Protein AF-A0A542I8K6-F1 (afdb_monomer)

pLDDT: mean 90.58, std 11.92, range [39.75, 98.12]

Nearest PDB structures (foldseek):
  8fm1-assembly6_K  TM=6.657E-01  e=1.928E+00  Pseudomonas syringae
  4qko-assembly4_H  TM=4.657E-01  e=3.482E+00  Pseudomonas aeruginosa PAO1
  3lcr-assembly1_B  TM=2.397E-01  e=4.529E+00  Streptomyces sp. CK4412

Radius of gyration: 13.87 Å; Cα contacts (8 Å, |Δi|>4): 201; chains: 1; bounding box: 36×32×37 Å

Foldseek 3Di:
DPDPLEADPVLVVLQCVLCVAAQPQPPPDADADKDWDFQEDQPPPRPPVSNASLRTHIHHPVLVVCCVPPPVSVVVCPVQSVHDDNPDDSQPFWHQGVVVNDTFGAHRSNFTHDPVRHGDDDDD

Secondary structure (DSSP, 8-state):
-----S--HHHHHHHHHHHSSBTTTBTSS--S-EEEEESS--TTTT-GGG--GGGEEEEEHHHHHHHHH-HHHHHHHHHTTSS--TTS-TTTS-EEEGGGTEEEEE-TTS-EE-TTSPBPPPP-

Sequence (124 aa):
MSGNTGFTRAQKITIAARDLGCVIHGATGCAGELVHHHRKGRGAGGVKSRNRVANGLLVCSAWNGDVESLPDVAAQARKNGWKLRTDHEIDTLPVYIPRLGQFVFLDDAGNYLNMQHQPLRKAA

Solvent-accessible surface area (backbone atoms only — not comparable to full-atom values): 7133 Å² total; per-residue (Å²): 132,87,70,82,75,62,69,50,73,66,45,49,50,38,32,45,69,56,45,74,44,24,46,80,46,44,93,66,77,62,50,74,57,79,38,81,41,54,22,47,66,47,66,91,91,43,49,67,90,51,63,38,39,33,26,45,42,30,31,25,45,51,58,60,50,40,47,74,73,37,70,67,51,34,51,51,29,42,76,35,37,61,32,48,56,91,92,55,62,68,75,78,56,46,30,55,32,62,93,73,74,43,64,26,33,46,39,73,86,36,47,52,15,39,94,86,71,44,71,58,79,74,84,126

Structure (mmCIF, N/CA/C/O backbone):
data_AF-A0A542I8K6-F1
#
_entry.id   AF-A0A542I8K6-F1
#
loop_
_atom_site.group_PDB
_atom_site.id
_atom_site.type_symbol
_atom_site.label_atom_id
_atom_site.label_alt_id
_atom_site.label_comp_id
_atom_site.label_asym_id
_atom_site.label_entity_id
_atom_site.label_seq_id
_atom_site.pdbx_PDB_ins_code
_atom_site.Cartn_x
_atom_site.Cartn_y
_atom_site.Cartn_z
_atom_site.occupancy
_atom_site.B_iso_or_equiv
_atom_site.auth_seq_id
_atom_site.auth_comp_id
_atom_site.auth_asym_id
_atom_site.auth_atom_id
_atom_site.pdbx_PDB_model_num
ATOM 1 N N . MET A 1 1 ? 20.324 -9.623 -18.563 1.00 39.75 1 MET A N 1
ATOM 2 C CA . MET A 1 1 ? 19.659 -10.179 -17.362 1.00 39.75 1 MET A CA 1
ATOM 3 C C . MET A 1 1 ? 18.773 -9.097 -16.761 1.00 39.75 1 MET A C 1
ATOM 5 O O . MET A 1 1 ? 19.298 -8.151 -16.189 1.00 39.75 1 MET A O 1
ATOM 9 N N . SER A 1 2 ? 17.453 -9.169 -16.962 1.00 43.97 2 SER A N 1
ATOM 10 C CA . SER A 1 2 ? 16.514 -8.196 -16.385 1.00 43.97 2 SER A CA 1
ATOM 11 C C . SER A 1 2 ? 16.402 -8.469 -14.884 1.00 43.97 2 SER A C 1
ATOM 13 O O . SER A 1 2 ? 15.693 -9.377 -14.453 1.00 43.97 2 SER A O 1
ATOM 15 N N . GLY A 1 3 ? 17.223 -7.781 -14.089 1.00 53.12 3 GLY A N 1
ATOM 16 C CA . GLY A 1 3 ? 17.212 -7.907 -12.636 1.00 53.12 3 GLY A CA 1
ATOM 17 C C . GLY A 1 3 ? 15.850 -7.472 -12.111 1.00 53.12 3 GLY A C 1
ATOM 18 O O . GLY A 1 3 ? 15.423 -6.358 -12.386 1.00 53.12 3 GLY A O 1
ATOM 19 N N . ASN A 1 4 ? 15.161 -8.353 -11.390 1.00 55.78 4 ASN A N 1
ATOM 20 C CA . ASN A 1 4 ? 13.810 -8.131 -10.883 1.00 55.78 4 ASN A CA 1
ATOM 21 C C . ASN A 1 4 ? 13.724 -6.788 -10.124 1.00 55.78 4 ASN A C 1
ATOM 23 O O . ASN A 1 4 ? 14.289 -6.645 -9.039 1.00 55.78 4 ASN A O 1
ATOM 27 N N . THR A 1 5 ? 13.092 -5.775 -10.725 1.00 71.81 5 THR A N 1
ATOM 28 C CA . THR A 1 5 ? 13.130 -4.392 -10.214 1.00 71.81 5 THR A CA 1
ATOM 29 C C . THR A 1 5 ? 12.046 -4.098 -9.175 1.00 71.81 5 THR A C 1
ATOM 31 O O . THR A 1 5 ? 12.083 -3.037 -8.557 1.00 71.81 5 THR A O 1
ATOM 34 N N . GLY A 1 6 ? 11.102 -5.018 -8.942 1.00 87.00 6 GLY A N 1
ATOM 35 C CA . GLY A 1 6 ? 9.984 -4.854 -8.005 1.00 87.00 6 GLY A CA 1
ATOM 36 C C . GLY A 1 6 ? 9.967 -5.871 -6.861 1.00 87.00 6 GLY A C 1
ATOM 37 O O . GLY A 1 6 ? 10.953 -6.559 -6.605 1.00 87.00 6 GLY A O 1
ATOM 38 N N . PHE A 1 7 ? 8.824 -5.967 -6.175 1.00 93.75 7 PHE A N 1
ATOM 39 C CA . PHE A 1 7 ? 8.601 -6.967 -5.129 1.00 93.75 7 PHE A CA 1
ATOM 40 C C . PHE A 1 7 ? 8.827 -8.392 -5.648 1.00 93.75 7 PHE A C 1
ATOM 42 O O . PHE A 1 7 ? 8.392 -8.742 -6.753 1.00 93.75 7 PHE A O 1
ATOM 49 N N . THR A 1 8 ? 9.458 -9.236 -4.832 1.00 94.94 8 THR A N 1
ATOM 50 C CA . THR A 1 8 ? 9.579 -10.669 -5.125 1.00 94.94 8 THR A CA 1
ATOM 51 C C . THR A 1 8 ? 8.208 -11.348 -5.082 1.00 94.94 8 THR A C 1
ATOM 53 O O . THR A 1 8 ? 7.246 -10.814 -4.529 1.00 94.94 8 THR A O 1
ATOM 56 N N . ARG A 1 9 ? 8.099 -12.564 -5.635 1.00 95.50 9 ARG A N 1
ATOM 57 C CA . ARG A 1 9 ? 6.848 -13.340 -5.574 1.00 95.50 9 ARG A CA 1
ATOM 58 C C . ARG A 1 9 ? 6.375 -13.554 -4.132 1.00 95.50 9 ARG A C 1
ATOM 60 O O . ARG A 1 9 ? 5.195 -13.367 -3.863 1.00 95.50 9 ARG A O 1
ATOM 67 N N . ALA A 1 10 ? 7.289 -13.891 -3.221 1.00 96.56 10 ALA A N 1
ATOM 68 C CA . ALA A 1 10 ? 6.972 -14.076 -1.806 1.00 96.56 10 ALA A CA 1
ATOM 69 C C . ALA A 1 10 ? 6.409 -12.788 -1.187 1.00 96.56 10 ALA A C 1
ATOM 71 O O . ALA A 1 10 ? 5.343 -12.815 -0.586 1.00 96.56 10 ALA A O 1
ATOM 72 N N . GLN A 1 11 ? 7.051 -11.643 -1.436 1.00 97.44 11 GLN A N 1
ATOM 73 C CA . GLN A 1 11 ? 6.577 -10.349 -0.936 1.00 97.44 11 GLN A CA 1
ATOM 74 C C . GLN A 1 11 ? 5.190 -9.992 -1.477 1.00 97.44 11 GLN A C 1
ATOM 76 O O . GLN A 1 11 ? 4.338 -9.524 -0.727 1.00 97.44 11 GLN A O 1
ATOM 81 N N . LYS A 1 12 ? 4.934 -10.250 -2.765 1.00 97.56 12 LYS A N 1
ATOM 82 C CA . LYS A 1 12 ? 3.619 -10.023 -3.378 1.00 97.56 12 LYS A CA 1
ATOM 83 C C . LYS A 1 12 ? 2.520 -10.861 -2.724 1.00 97.56 12 LYS A C 1
ATOM 85 O O . LYS A 1 12 ? 1.431 -10.337 -2.496 1.00 97.56 12 LYS A O 1
ATOM 90 N N . ILE A 1 13 ? 2.811 -12.127 -2.415 1.00 97.81 13 ILE A N 1
ATOM 91 C CA . ILE A 1 13 ? 1.891 -13.023 -1.701 1.00 97.81 13 ILE A CA 1
ATOM 92 C C . ILE A 1 13 ? 1.625 -12.485 -0.293 1.00 97.81 13 ILE A C 1
ATOM 94 O O . ILE A 1 13 ? 0.467 -12.356 0.089 1.00 97.81 13 ILE A O 1
ATOM 98 N N . THR A 1 14 ? 2.670 -12.100 0.444 1.00 98.12 14 THR A N 1
ATOM 99 C CA . THR A 1 14 ? 2.537 -11.536 1.794 1.00 98.12 14 THR A CA 1
ATOM 100 C C . THR A 1 14 ? 1.681 -10.268 1.805 1.00 98.12 14 THR A C 1
ATOM 102 O O . THR A 1 14 ? 0.761 -10.160 2.612 1.00 98.12 14 THR A O 1
ATOM 105 N N . ILE A 1 15 ? 1.930 -9.329 0.884 1.00 97.94 15 ILE A N 1
ATOM 106 C CA . ILE A 1 15 ? 1.143 -8.090 0.768 1.00 97.94 15 ILE A CA 1
ATOM 107 C C . ILE A 1 15 ? -0.322 -8.416 0.451 1.00 97.94 15 ILE A C 1
ATOM 109 O O . ILE A 1 15 ? -1.220 -7.901 1.112 1.00 97.94 15 ILE A O 1
ATOM 113 N N . ALA A 1 16 ? -0.576 -9.304 -0.515 1.00 96.81 16 ALA A N 1
ATOM 114 C CA . ALA A 1 16 ? -1.939 -9.653 -0.903 1.00 96.81 16 ALA A CA 1
ATOM 115 C C . ALA A 1 16 ? -2.714 -10.363 0.218 1.00 96.81 16 ALA A C 1
ATOM 117 O O . ALA A 1 16 ? -3.881 -10.051 0.447 1.00 96.81 16 ALA A O 1
ATOM 118 N N . ALA A 1 17 ? -2.058 -11.264 0.953 1.00 96.06 17 ALA A N 1
ATOM 119 C CA . ALA A 1 17 ? -2.656 -11.962 2.087 1.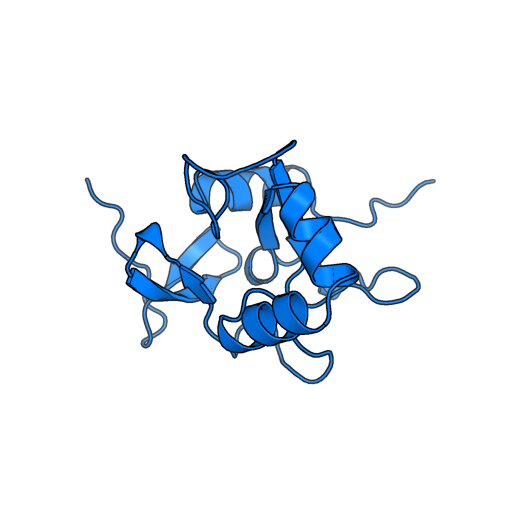00 96.06 17 ALA A CA 1
ATOM 120 C C . ALA A 1 17 ? -2.980 -11.021 3.259 1.00 96.06 17 ALA A C 1
ATOM 122 O O . ALA A 1 17 ? -3.971 -11.230 3.956 1.00 96.06 17 ALA A O 1
ATOM 123 N N . ARG A 1 18 ? -2.165 -9.981 3.479 1.00 95.94 18 ARG A N 1
ATOM 124 C CA . ARG A 1 18 ? -2.438 -8.945 4.485 1.00 95.94 18 ARG A CA 1
ATOM 125 C C . ARG A 1 18 ? -3.614 -8.062 4.076 1.00 95.94 18 ARG A C 1
ATOM 127 O O . ARG A 1 18 ? -4.507 -7.796 4.881 1.00 95.94 18 ARG A O 1
ATOM 134 N N . ASP A 1 19 ? -3.594 -7.596 2.832 1.00 95.50 19 ASP A N 1
ATOM 135 C CA . ASP A 1 19 ? -4.478 -6.530 2.369 1.00 95.50 19 ASP A CA 1
ATOM 136 C C . ASP A 1 19 ? -5.874 -7.038 1.974 1.00 95.50 19 ASP A C 1
ATOM 138 O O . ASP A 1 19 ? -6.845 -6.301 2.143 1.00 95.50 19 ASP A O 1
ATOM 142 N N . LEU A 1 20 ? -5.991 -8.307 1.552 1.00 91.56 20 LEU A N 1
ATOM 143 C CA . LEU A 1 20 ? -7.245 -8.993 1.189 1.00 91.56 20 LEU A CA 1
ATOM 144 C C . LEU A 1 20 ? -8.090 -8.265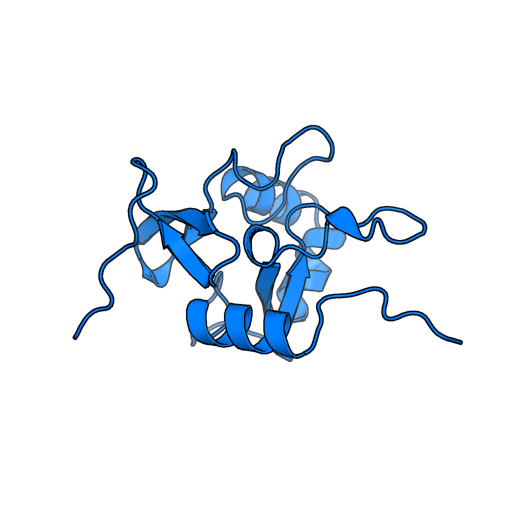 0.124 1.00 91.56 20 LEU A C 1
ATOM 146 O O . LEU A 1 20 ? -9.298 -8.467 0.031 1.00 91.56 20 LEU A O 1
ATOM 150 N N . GLY A 1 21 ? -7.459 -7.413 -0.683 1.00 93.56 21 GLY A N 1
ATOM 151 C CA . GLY A 1 21 ? -8.108 -6.585 -1.696 1.00 93.56 21 GLY A CA 1
ATOM 152 C C . GLY A 1 21 ? -7.435 -5.222 -1.806 1.00 93.56 21 GLY A C 1
ATOM 153 O O . GLY A 1 21 ? -6.350 -5.008 -1.263 1.00 93.56 21 GLY A O 1
ATOM 154 N N . CYS A 1 22 ? -8.072 -4.282 -2.503 1.00 96.38 22 CYS A N 1
ATOM 155 C CA . CYS A 1 22 ? -7.596 -2.905 -2.497 1.00 96.38 22 CYS A CA 1
ATOM 156 C C . CYS A 1 22 ? -7.799 -2.295 -1.114 1.00 96.38 22 CYS A C 1
ATOM 158 O O . CYS A 1 22 ? -8.929 -2.173 -0.642 1.00 96.38 22 CYS A O 1
ATOM 160 N N . VAL A 1 23 ? -6.717 -1.835 -0.492 1.00 96.06 23 VAL A N 1
ATOM 161 C CA . VAL A 1 23 ? -6.799 -1.249 0.854 1.00 96.06 23 VAL A CA 1
ATOM 162 C C . VAL A 1 23 ? -7.574 0.068 0.898 1.00 96.06 23 VAL A C 1
ATOM 164 O O . VAL A 1 23 ? -7.971 0.486 1.975 1.00 96.06 23 VAL A O 1
ATOM 167 N N . ILE A 1 24 ? -7.793 0.716 -0.248 1.00 95.06 24 ILE A N 1
ATOM 168 C CA . ILE A 1 24 ? -8.377 2.061 -0.348 1.00 95.06 24 ILE A CA 1
ATOM 169 C C . ILE A 1 24 ? -9.880 1.989 -0.596 1.00 95.06 24 ILE A C 1
ATOM 171 O O . ILE A 1 24 ? -10.648 2.662 0.083 1.00 95.06 24 ILE A O 1
ATOM 175 N N . HIS A 1 25 ? -10.295 1.146 -1.542 1.00 93.75 25 HIS A N 1
ATOM 176 C CA . HIS A 1 25 ? -11.693 1.026 -1.958 1.00 93.75 25 HIS A CA 1
ATOM 177 C C . HIS A 1 25 ? -12.382 -0.232 -1.409 1.00 93.75 25 HIS A C 1
ATOM 179 O O . HIS A 1 25 ? -13.595 -0.368 -1.522 1.00 93.75 25 HIS A O 1
ATOM 185 N N . GLY A 1 2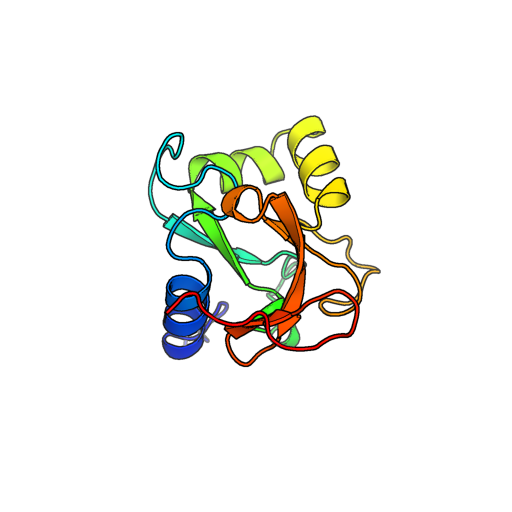6 ? -11.644 -1.160 -0.792 1.00 83.75 26 GLY A N 1
ATOM 186 C CA . GLY A 1 26 ? -12.204 -2.436 -0.353 1.00 83.75 26 GLY A CA 1
ATOM 187 C C . GLY A 1 26 ? -12.672 -3.295 -1.532 1.00 83.75 26 GLY A C 1
ATOM 188 O O . GLY A 1 26 ? -12.067 -3.275 -2.604 1.00 83.75 26 GLY A O 1
ATOM 189 N N . ALA A 1 27 ? -13.737 -4.077 -1.323 1.00 74.25 27 ALA A N 1
ATOM 190 C CA . ALA A 1 27 ? -14.293 -4.979 -2.339 1.00 74.25 27 ALA A CA 1
ATOM 191 C C . ALA A 1 27 ? -15.207 -4.273 -3.360 1.00 74.25 27 ALA A C 1
ATOM 193 O O . ALA A 1 27 ? -15.419 -4.788 -4.454 1.00 74.25 27 ALA A O 1
ATOM 194 N N . THR A 1 28 ? -15.748 -3.100 -3.020 1.00 72.88 28 THR A N 1
ATOM 195 C CA . THR A 1 28 ? -16.729 -2.366 -3.829 1.00 72.88 28 THR A CA 1
ATOM 196 C C . THR A 1 28 ? -16.174 -0.984 -4.158 1.00 72.88 28 THR A C 1
ATOM 198 O O . THR A 1 28 ? -16.014 -0.163 -3.262 1.00 72.88 28 THR A O 1
ATOM 201 N N . GLY A 1 29 ? -15.871 -0.714 -5.427 1.00 78.19 29 GLY A N 1
ATOM 202 C CA . GLY A 1 29 ? -15.311 0.578 -5.857 1.00 78.19 29 GLY A CA 1
ATOM 203 C C . GLY A 1 29 ? -13.918 0.495 -6.479 1.00 78.19 29 GLY A C 1
ATOM 204 O O . GLY A 1 29 ? -13.352 1.515 -6.860 1.00 78.19 29 GLY A O 1
ATOM 205 N N . CYS A 1 30 ? -13.362 -0.709 -6.632 1.00 85.81 30 CYS A N 1
ATOM 206 C CA . CYS A 1 30 ? -12.199 -0.907 -7.487 1.00 85.81 30 CYS A CA 1
ATOM 207 C C . CYS A 1 30 ? -12.576 -0.908 -8.964 1.00 85.81 30 CYS A C 1
ATOM 209 O O . CYS A 1 30 ? -13.474 -1.634 -9.381 1.00 85.81 30 CYS A O 1
ATOM 211 N N . ALA A 1 31 ? -11.801 -0.171 -9.754 1.00 89.44 31 ALA A N 1
ATOM 212 C CA . ALA A 1 31 ? -11.758 -0.303 -11.200 1.00 89.44 31 ALA A CA 1
ATOM 213 C C . ALA A 1 31 ? -10.369 -0.805 -11.631 1.00 89.44 31 ALA A C 1
ATOM 215 O O . ALA A 1 31 ? -9.346 -0.233 -11.239 1.00 89.44 31 ALA A O 1
ATOM 216 N N . GLY A 1 32 ? -10.349 -1.871 -12.436 1.00 90.06 32 GLY A N 1
ATOM 217 C CA . GLY A 1 32 ? -9.134 -2.501 -12.958 1.00 90.06 32 GLY A CA 1
ATOM 218 C C . GLY A 1 32 ? -8.508 -3.563 -12.046 1.00 90.06 32 GLY A C 1
ATOM 219 O O . GLY A 1 32 ? -9.065 -3.938 -11.015 1.00 90.06 32 GLY A O 1
ATOM 220 N N . 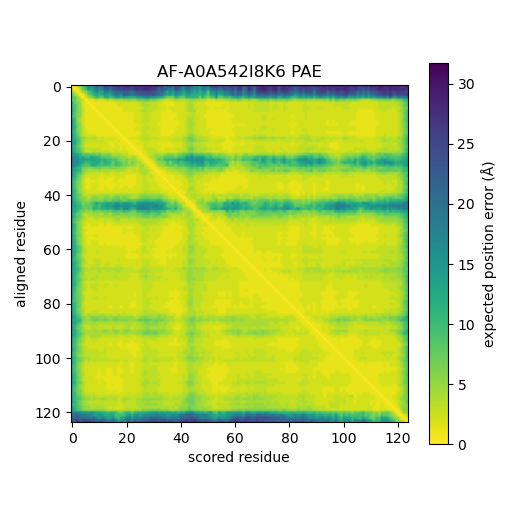GLU A 1 33 ? -7.336 -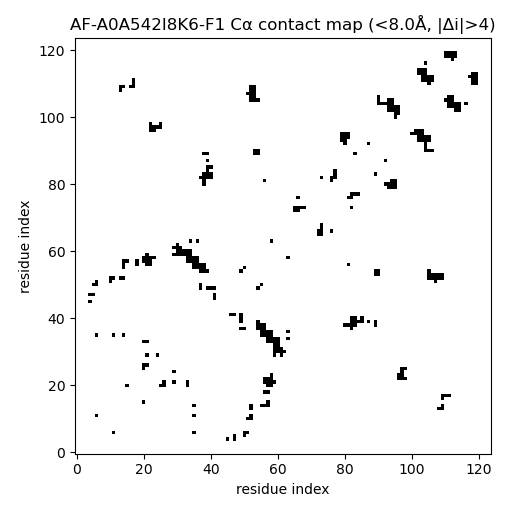4.047 -12.457 1.00 93.88 33 GLU A N 1
ATOM 221 C CA . GLU A 1 33 ? -6.586 -5.113 -11.782 1.00 93.88 33 GLU A CA 1
ATOM 222 C C . GLU A 1 33 ? -5.989 -4.654 -10.448 1.00 93.88 33 GLU A C 1
ATOM 224 O O . GLU A 1 33 ? -5.708 -3.470 -10.241 1.00 93.88 33 GLU A O 1
ATOM 229 N N . LEU A 1 34 ? -5.727 -5.605 -9.549 1.00 95.50 34 LEU A N 1
ATOM 230 C CA . LEU A 1 34 ? -4.990 -5.326 -8.319 1.00 95.50 34 LEU A CA 1
ATOM 231 C C . LEU A 1 34 ? -3.480 -5.302 -8.582 1.00 95.50 34 LEU A C 1
ATOM 233 O O . LEU A 1 34 ? -2.907 -6.228 -9.154 1.00 95.50 34 LEU A O 1
ATOM 237 N N . VAL A 1 35 ? -2.822 -4.247 -8.112 1.00 96.06 35 VAL A N 1
ATOM 238 C CA . VAL A 1 35 ? -1.391 -3.999 -8.287 1.00 96.06 35 VAL A CA 1
ATOM 239 C C . VAL A 1 35 ? -0.713 -3.718 -6.950 1.00 96.06 35 VAL A C 1
ATOM 241 O O . VAL A 1 35 ? -1.296 -3.134 -6.035 1.00 96.06 35 VAL A O 1
ATOM 244 N N . HIS A 1 36 ? 0.549 -4.135 -6.832 1.00 96.69 36 HIS A N 1
ATOM 245 C CA . HIS A 1 36 ? 1.386 -3.849 -5.667 1.00 96.69 36 HIS A CA 1
ATOM 246 C C . HIS A 1 36 ? 2.004 -2.458 -5.794 1.00 96.69 36 HIS A C 1
ATOM 248 O O . HIS A 1 36 ? 2.975 -2.264 -6.528 1.00 96.69 36 HIS A O 1
ATOM 254 N N . HIS A 1 37 ? 1.451 -1.509 -5.053 1.00 96.38 37 HIS A N 1
ATOM 255 C CA . HIS A 1 37 ? 1.911 -0.132 -4.975 1.00 96.38 37 HIS A CA 1
ATOM 256 C C . HIS A 1 37 ? 3.025 0.030 -3.937 1.00 96.38 37 HIS A C 1
ATOM 258 O O . HIS A 1 37 ? 2.920 -0.471 -2.818 1.00 96.38 37 HIS A O 1
ATOM 264 N N . HIS A 1 38 ? 4.077 0.771 -4.286 1.00 96.00 38 HIS A N 1
ATOM 265 C CA . HIS A 1 38 ? 5.094 1.228 -3.336 1.00 96.00 38 HIS A CA 1
ATOM 266 C C . HIS A 1 38 ? 4.684 2.577 -2.741 1.00 96.00 38 HIS A C 1
ATOM 268 O O . HIS A 1 38 ? 4.643 3.565 -3.470 1.00 96.00 38 HIS A O 1
ATOM 274 N N . ARG A 1 39 ? 4.504 2.656 -1.417 1.00 96.12 39 ARG A N 1
ATOM 275 C CA . ARG A 1 39 ? 4.183 3.915 -0.720 1.00 96.12 39 ARG A CA 1
ATOM 276 C C . ARG A 1 39 ? 5.289 4.955 -0.932 1.00 96.12 39 ARG A C 1
ATOM 278 O O . ARG A 1 39 ? 5.034 6.067 -1.387 1.00 96.12 39 ARG A O 1
ATOM 285 N N . LYS A 1 40 ? 6.541 4.592 -0.634 1.00 94.94 40 LYS A N 1
ATOM 286 C CA . LYS A 1 40 ? 7.756 5.342 -0.990 1.00 94.94 40 LYS A CA 1
ATOM 287 C C . LYS A 1 40 ? 8.205 4.871 -2.369 1.00 94.94 40 LYS A C 1
ATOM 289 O O . LYS A 1 40 ? 8.756 3.774 -2.503 1.00 94.94 40 LYS A O 1
ATOM 294 N N . GLY A 1 41 ? 7.952 5.700 -3.384 1.00 89.69 41 GLY A N 1
ATOM 295 C CA . GLY A 1 41 ? 8.267 5.397 -4.784 1.00 89.69 41 GLY A CA 1
ATOM 296 C C . GLY A 1 41 ? 9.744 5.052 -4.987 1.00 89.69 41 GLY A C 1
ATOM 297 O O . GLY A 1 41 ? 10.592 5.450 -4.195 1.00 89.69 41 GLY A O 1
ATOM 298 N N . ARG A 1 42 ? 10.092 4.303 -6.038 1.00 86.25 42 ARG A N 1
ATOM 299 C CA . ARG A 1 42 ? 11.451 3.741 -6.188 1.00 86.25 42 ARG A CA 1
ATOM 300 C C . ARG A 1 42 ? 12.503 4.666 -6.813 1.00 86.25 42 ARG A C 1
ATOM 302 O O . ARG A 1 42 ? 13.669 4.285 -6.832 1.00 86.25 42 ARG A O 1
ATOM 309 N N . GLY A 1 43 ? 12.117 5.856 -7.279 1.00 78.31 43 GLY A N 1
ATOM 310 C CA . GLY A 1 43 ? 13.009 6.774 -8.000 1.00 78.31 43 GLY A CA 1
ATOM 311 C C . GLY A 1 43 ? 13.517 6.216 -9.339 1.00 78.31 43 GLY A C 1
ATOM 312 O O . GLY A 1 43 ? 13.273 5.054 -9.681 1.00 78.31 43 GLY A O 1
ATOM 313 N N . ALA A 1 44 ? 14.234 7.047 -10.100 1.00 66.88 44 ALA A N 1
ATOM 314 C CA . ALA A 1 44 ? 14.893 6.622 -11.334 1.00 66.88 44 ALA A CA 1
ATOM 315 C C . ALA A 1 44 ? 15.962 5.554 -11.025 1.00 66.88 44 ALA A C 1
ATOM 317 O O . ALA A 1 44 ? 16.733 5.697 -10.079 1.00 66.88 44 ALA A O 1
ATOM 318 N N . GLY A 1 45 ? 15.975 4.455 -11.783 1.00 68.25 45 GLY A N 1
ATOM 319 C CA . GLY A 1 45 ? 16.909 3.337 -11.582 1.00 68.25 45 GLY A CA 1
ATOM 320 C C . GLY A 1 45 ? 16.468 2.275 -10.563 1.00 68.25 45 GLY A C 1
ATOM 321 O O . GLY A 1 45 ? 17.072 1.208 -10.507 1.00 68.25 45 GLY A O 1
ATOM 322 N N . GLY A 1 46 ? 15.382 2.502 -9.813 1.00 76.56 46 GLY A N 1
ATOM 323 C CA . GLY A 1 46 ? 14.768 1.490 -8.949 1.00 76.56 46 GLY A CA 1
ATOM 324 C C . GLY A 1 46 ? 15.598 1.142 -7.709 1.00 76.56 46 GLY A C 1
ATOM 325 O O . GLY A 1 46 ? 16.297 0.131 -7.674 1.00 76.56 46 GLY A O 1
ATOM 326 N N . VAL A 1 47 ? 15.462 1.937 -6.648 1.00 82.56 47 VAL A N 1
ATOM 327 C CA . VAL A 1 47 ? 16.145 1.697 -5.368 1.00 82.56 47 VAL A CA 1
ATOM 328 C C . VAL A 1 47 ? 15.655 0.387 -4.730 1.00 82.56 47 VAL A C 1
ATOM 330 O O . VAL A 1 47 ? 14.548 0.317 -4.194 1.00 82.56 47 VAL A O 1
ATOM 333 N N . LYS A 1 48 ? 16.492 -0.660 -4.765 1.00 82.56 48 LYS A N 1
ATOM 334 C CA . LYS A 1 48 ? 16.142 -2.019 -4.301 1.00 82.56 48 LYS A CA 1
ATOM 335 C C . LYS A 1 48 ? 15.769 -2.090 -2.819 1.00 82.56 48 LYS A C 1
ATOM 337 O O . LYS A 1 48 ? 14.892 -2.872 -2.468 1.00 82.56 48 LYS A O 1
ATOM 342 N N . SER A 1 49 ? 16.363 -1.252 -1.966 1.00 85.50 49 SER A N 1
ATOM 343 C CA . SER A 1 49 ? 16.030 -1.193 -0.531 1.00 85.50 49 SER A CA 1
ATOM 344 C C . SER A 1 49 ? 14.586 -0.755 -0.257 1.00 85.50 49 SER A C 1
ATOM 346 O O . SER A 1 49 ? 14.093 -0.931 0.852 1.00 85.50 49 SER A O 1
ATOM 348 N N . ARG A 1 50 ? 13.870 -0.237 -1.267 1.00 89.25 50 ARG A N 1
ATOM 349 C CA . ARG A 1 50 ? 12.446 0.116 -1.169 1.00 89.25 50 ARG A CA 1
ATOM 350 C C . ARG A 1 50 ? 11.508 -1.065 -1.441 1.00 89.25 50 ARG A C 1
ATOM 352 O O . ARG A 1 50 ? 10.302 -0.919 -1.252 1.00 89.25 50 ARG A O 1
ATOM 359 N N . ASN A 1 51 ? 12.024 -2.237 -1.826 1.00 92.69 51 ASN A N 1
ATOM 360 C CA . ASN A 1 51 ? 11.247 -3.475 -1.965 1.00 92.69 51 ASN A CA 1
ATOM 3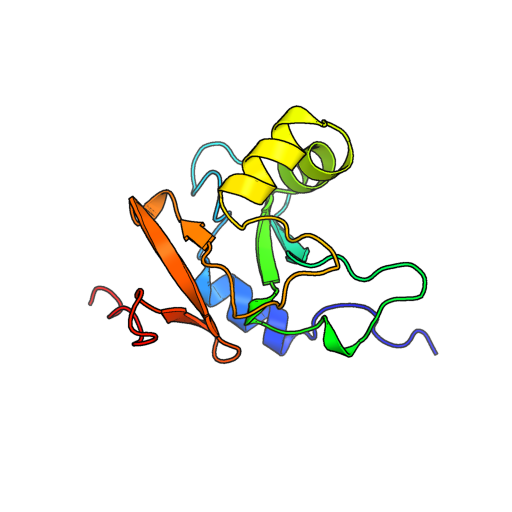61 C C . ASN A 1 51 ? 11.045 -4.152 -0.598 1.00 92.69 51 ASN A C 1
ATOM 363 O O . ASN A 1 51 ? 11.483 -5.279 -0.384 1.00 92.69 51 ASN A O 1
ATOM 367 N N . ARG A 1 52 ? 10.398 -3.438 0.326 1.00 95.00 52 ARG A N 1
ATOM 368 C CA . ARG A 1 52 ? 10.004 -3.896 1.668 1.00 95.00 52 ARG A CA 1
ATOM 369 C C . ARG A 1 52 ? 8.506 -4.183 1.692 1.00 95.00 52 ARG A C 1
ATOM 371 O O . ARG A 1 52 ? 7.743 -3.413 1.113 1.00 95.00 52 ARG A O 1
ATOM 378 N N . VAL A 1 53 ? 8.065 -5.241 2.367 1.00 97.38 53 VAL A N 1
ATOM 379 C CA . VAL A 1 53 ? 6.625 -5.547 2.504 1.00 97.38 53 VAL A CA 1
ATOM 380 C C . VAL A 1 53 ? 5.910 -4.419 3.261 1.00 97.38 53 VAL A C 1
ATOM 382 O O . VAL A 1 53 ? 4.792 -4.052 2.895 1.00 97.38 53 VAL A O 1
ATOM 385 N N . ALA A 1 54 ? 6.596 -3.772 4.209 1.00 97.31 54 ALA A N 1
ATOM 386 C CA . ALA A 1 54 ? 6.115 -2.571 4.898 1.00 97.31 54 ALA A CA 1
ATOM 387 C C . ALA A 1 54 ? 5.886 -1.358 3.962 1.00 97.31 54 ALA A C 1
ATOM 389 O O . ALA A 1 54 ? 5.133 -0.435 4.280 1.00 97.31 54 ALA A O 1
ATOM 390 N N . ASN A 1 55 ? 6.526 -1.349 2.788 1.00 97.62 55 ASN A N 1
ATOM 391 C CA . ASN A 1 55 ? 6.364 -0.308 1.772 1.00 97.62 55 ASN A CA 1
ATOM 392 C C . ASN A 1 55 ? 5.292 -0.649 0.729 1.00 97.62 55 ASN A C 1
ATOM 394 O O . ASN A 1 55 ? 4.968 0.190 -0.107 1.00 97.62 55 ASN A O 1
ATOM 398 N N . GLY A 1 56 ? 4.794 -1.885 0.720 1.00 97.50 56 GLY A N 1
ATOM 399 C CA . GLY A 1 56 ? 3.825 -2.358 -0.257 1.00 97.50 56 GLY A CA 1
ATOM 400 C C . GLY A 1 56 ? 2.393 -2.166 0.217 1.00 97.50 56 GLY A C 1
ATOM 401 O O . GLY A 1 56 ? 2.110 -2.404 1.387 1.00 97.50 56 GLY A O 1
ATOM 402 N N . LEU A 1 57 ? 1.496 -1.801 -0.692 1.00 97.88 57 LEU A N 1
ATOM 403 C CA . LEU A 1 57 ? 0.042 -1.868 -0.530 1.00 97.88 57 LEU A CA 1
ATOM 404 C C . LEU A 1 57 ? -0.568 -2.531 -1.765 1.00 97.88 57 LEU A C 1
ATOM 406 O O . LEU A 1 57 ? -0.096 -2.304 -2.879 1.00 97.88 57 LEU A O 1
ATOM 410 N N . LEU A 1 58 ? -1.621 -3.320 -1.591 1.00 97.50 58 LEU A N 1
ATOM 411 C CA . LEU A 1 58 ? -2.439 -3.792 -2.701 1.00 97.50 58 LEU A CA 1
ATOM 412 C C . LEU A 1 58 ? -3.529 -2.758 -3.011 1.00 97.50 58 LEU A C 1
ATOM 414 O O . LEU A 1 58 ? -4.312 -2.375 -2.139 1.00 97.50 58 LEU A O 1
ATOM 418 N N . VAL A 1 59 ? -3.572 -2.282 -4.253 1.00 97.44 59 VAL A N 1
ATOM 419 C CA . VAL A 1 59 ? -4.515 -1.248 -4.716 1.00 97.44 59 VAL A CA 1
ATOM 420 C C . VAL A 1 59 ? -5.031 -1.577 -6.114 1.00 97.44 59 VAL A C 1
ATOM 422 O O . VAL A 1 59 ? -4.423 -2.388 -6.801 1.00 97.44 59 VAL A O 1
ATOM 425 N N . CYS A 1 60 ? -6.130 -0.967 -6.563 1.00 96.62 60 CYS A N 1
ATOM 426 C CA . CYS A 1 60 ? -6.545 -1.103 -7.961 1.00 96.62 60 CYS A CA 1
ATOM 427 C C . CYS A 1 60 ? -5.698 -0.232 -8.899 1.00 96.62 60 CYS A C 1
ATOM 429 O O . CYS A 1 60 ? -5.209 0.836 -8.515 1.00 96.62 60 CYS A O 1
ATOM 431 N N . SER A 1 61 ? -5.545 -0.680 -10.144 1.00 95.88 61 SER A N 1
ATOM 432 C CA . SER A 1 61 ? -4.731 -0.010 -11.158 1.00 95.88 61 SER A CA 1
ATOM 433 C C . SER A 1 61 ? -5.229 1.396 -11.487 1.00 95.88 61 SER A C 1
ATOM 435 O O . SER A 1 61 ? -4.400 2.272 -11.719 1.00 95.88 61 SER A O 1
ATOM 437 N N . ALA A 1 62 ? -6.548 1.633 -11.455 1.00 95.56 62 ALA A N 1
ATOM 438 C CA . ALA A 1 62 ? -7.121 2.965 -11.660 1.00 95.56 62 ALA A CA 1
ATOM 439 C C . ALA A 1 62 ? -6.594 3.964 -10.619 1.00 95.56 62 ALA A C 1
ATOM 441 O O . ALA A 1 62 ? -5.959 4.951 -10.977 1.00 95.56 62 ALA A O 1
ATOM 442 N N . TRP A 1 63 ? -6.722 3.635 -9.327 1.00 96.44 63 TRP A N 1
ATOM 443 C CA . TRP A 1 63 ? -6.199 4.489 -8.259 1.00 96.44 63 TRP A CA 1
ATOM 444 C C . TRP A 1 63 ? -4.684 4.680 -8.354 1.00 96.44 63 TRP A C 1
ATOM 446 O O . TRP A 1 63 ? -4.180 5.775 -8.112 1.00 96.44 63 TRP A O 1
ATOM 456 N N . ASN A 1 64 ? -3.944 3.623 -8.711 1.00 96.38 64 ASN A N 1
ATOM 457 C CA . ASN A 1 64 ? -2.496 3.723 -8.869 1.00 96.38 64 ASN A CA 1
ATOM 458 C C . ASN A 1 64 ? -2.102 4.712 -9.982 1.00 96.38 64 ASN A C 1
ATOM 460 O O . ASN A 1 64 ? -1.098 5.401 -9.840 1.00 96.38 64 ASN A O 1
ATOM 464 N N . GLY A 1 65 ? -2.878 4.807 -11.065 1.00 95.19 65 GLY A N 1
ATOM 465 C CA . GLY A 1 65 ? -2.683 5.833 -12.094 1.00 95.19 65 GLY A CA 1
ATOM 466 C C . GLY A 1 65 ? -3.074 7.232 -11.609 1.00 95.19 65 GLY A C 1
ATOM 467 O O . GLY A 1 65 ? -2.317 8.193 -11.780 1.00 95.19 65 GLY A O 1
ATOM 468 N N . ASP A 1 66 ? -4.219 7.343 -10.937 1.00 96.06 66 ASP A N 1
ATOM 469 C CA . ASP A 1 66 ? -4.749 8.614 -10.437 1.00 96.06 66 ASP A CA 1
ATOM 470 C C . ASP A 1 66 ? -3.825 9.258 -9.399 1.00 96.06 66 ASP A C 1
ATOM 472 O O . ASP A 1 66 ? -3.563 10.456 -9.458 1.00 96.06 66 ASP A O 1
ATOM 476 N N . VAL A 1 67 ? -3.254 8.482 -8.473 1.00 95.75 67 VAL A N 1
ATOM 477 C CA . VAL A 1 67 ? -2.340 9.004 -7.439 1.00 95.75 67 VAL A CA 1
ATOM 478 C C . VAL A 1 67 ? -1.007 9.514 -8.010 1.00 95.75 67 VAL A C 1
ATOM 480 O O . VAL A 1 67 ? -0.239 10.204 -7.324 1.00 95.75 67 VAL A O 1
ATOM 483 N N . GLU A 1 68 ? -0.681 9.145 -9.247 1.00 89.69 68 GLU A N 1
ATOM 484 C CA . GLU A 1 68 ? 0.483 9.642 -9.983 1.00 89.69 68 GLU A CA 1
ATOM 485 C C . GLU A 1 68 ? 0.154 10.887 -10.810 1.00 89.69 68 GLU A C 1
ATOM 487 O O . GLU A 1 68 ? 1.021 11.747 -10.958 1.00 89.69 68 GLU A O 1
ATOM 492 N N . SER A 1 69 ? -1.093 11.011 -11.269 1.00 94.12 69 SER A N 1
ATOM 493 C CA . SER A 1 69 ? -1.507 12.009 -12.261 1.00 94.12 69 SER A CA 1
ATOM 494 C C . SER A 1 69 ? -2.316 13.173 -11.676 1.00 94.12 69 SER A C 1
ATOM 496 O O . SER A 1 69 ? -2.251 14.286 -12.194 1.00 94.12 69 SER A O 1
ATOM 498 N N . LEU A 1 70 ? -3.065 12.948 -10.592 1.00 96.75 70 LEU A N 1
ATOM 499 C CA . LEU A 1 70 ? -3.986 13.918 -9.998 1.00 96.75 70 LEU A CA 1
ATOM 500 C C . LEU A 1 70 ? -3.412 14.489 -8.686 1.00 96.75 70 LEU A C 1
ATOM 502 O O . LEU A 1 70 ? -3.238 13.746 -7.710 1.00 96.75 70 LEU A O 1
ATOM 506 N N . PRO A 1 71 ? -3.135 15.809 -8.610 1.00 96.12 71 PRO A N 1
ATOM 507 C CA . PRO A 1 71 ? -2.538 16.435 -7.427 1.00 96.12 71 PRO A CA 1
ATOM 508 C C . PRO A 1 71 ? -3.343 16.235 -6.138 1.00 96.12 71 PRO A C 1
ATOM 510 O O . PRO A 1 71 ? -2.752 15.971 -5.085 1.00 96.12 71 PRO A O 1
ATOM 513 N N . ASP A 1 72 ? -4.672 16.302 -6.225 1.00 97.31 72 ASP A N 1
ATOM 514 C CA . ASP A 1 72 ? -5.567 16.170 -5.071 1.00 97.31 72 ASP A CA 1
ATOM 515 C C . ASP A 1 72 ? -5.570 14.743 -4.514 1.00 97.31 72 ASP A C 1
ATOM 517 O O . ASP A 1 72 ? -5.435 14.548 -3.302 1.00 97.31 72 ASP A O 1
ATOM 521 N N . VAL A 1 73 ? -5.599 13.735 -5.394 1.00 96.69 73 VAL A N 1
ATOM 522 C CA . VAL A 1 73 ? -5.485 12.318 -5.010 1.00 96.69 73 VAL A CA 1
ATOM 523 C C . VAL A 1 73 ? -4.125 12.057 -4.369 1.00 96.69 73 VAL A C 1
ATOM 525 O O . VAL A 1 73 ? -4.038 11.422 -3.318 1.00 96.69 73 VAL A O 1
ATOM 528 N N . ALA A 1 74 ? -3.047 12.610 -4.931 1.00 96.44 74 ALA A N 1
ATOM 529 C CA . ALA A 1 74 ? -1.715 12.500 -4.345 1.00 96.44 74 ALA A CA 1
ATOM 530 C C . ALA A 1 74 ? -1.617 13.186 -2.969 1.00 96.44 74 ALA A C 1
ATOM 532 O O . ALA A 1 74 ? -0.934 12.684 -2.071 1.00 96.44 74 ALA A O 1
ATOM 533 N N . ALA A 1 75 ? -2.280 14.331 -2.778 1.00 96.94 75 ALA A N 1
ATOM 534 C CA . ALA A 1 75 ? -2.332 15.024 -1.495 1.00 96.94 75 ALA A CA 1
ATOM 535 C C . ALA A 1 75 ? -3.101 14.210 -0.448 1.00 96.94 75 ALA A C 1
ATOM 537 O O . ALA A 1 75 ? -2.611 14.046 0.671 1.00 96.94 75 ALA A O 1
ATOM 538 N N . GLN A 1 76 ? -4.251 13.644 -0.817 1.00 97.00 76 GLN A N 1
ATOM 539 C CA . GLN A 1 76 ? -5.020 12.754 0.049 1.00 97.00 76 GLN A CA 1
ATOM 540 C C . GLN A 1 76 ? -4.232 11.485 0.400 1.00 97.00 76 GLN A C 1
ATOM 542 O O . GLN A 1 76 ? -4.150 11.113 1.569 1.00 97.00 76 GLN A O 1
ATOM 547 N N . ALA A 1 77 ? -3.567 10.865 -0.578 1.00 97.62 77 ALA A N 1
ATOM 548 C CA . ALA A 1 77 ? -2.743 9.680 -0.363 1.00 97.62 77 ALA A CA 1
ATOM 549 C C . ALA A 1 77 ? -1.598 9.929 0.626 1.00 97.62 77 ALA A C 1
ATOM 551 O O . ALA A 1 77 ? -1.280 9.053 1.429 1.00 97.62 77 ALA A O 1
ATOM 552 N N . ARG A 1 78 ? -1.001 11.128 0.611 1.00 97.00 78 ARG A N 1
ATOM 553 C CA . ARG A 1 78 ? 0.011 11.526 1.601 1.00 97.00 78 ARG A CA 1
ATOM 554 C C . ARG A 1 78 ? -0.575 11.701 2.999 1.00 97.00 78 ARG A C 1
ATOM 556 O O . ARG A 1 78 ? 0.031 11.229 3.953 1.00 97.00 78 ARG A O 1
ATOM 563 N N . LYS A 1 79 ? -1.753 12.324 3.123 1.00 96.81 79 LYS A N 1
ATOM 564 C CA . LYS A 1 79 ? -2.453 12.477 4.413 1.00 96.81 79 LYS A CA 1
ATOM 565 C C . LYS A 1 79 ? -2.800 11.123 5.041 1.00 96.81 79 LYS A C 1
ATOM 567 O O . LYS A 1 79 ? -2.660 10.957 6.245 1.00 96.81 79 LYS A O 1
ATOM 572 N N . ASN A 1 80 ? -3.187 10.152 4.216 1.00 97.75 80 ASN A N 1
ATOM 573 C CA . ASN A 1 80 ? -3.579 8.812 4.661 1.00 97.75 80 ASN A CA 1
ATOM 574 C C . ASN A 1 80 ? -2.412 7.812 4.734 1.00 97.75 80 ASN A C 1
ATOM 576 O O . ASN A 1 80 ? -2.626 6.637 5.024 1.00 97.75 80 ASN A O 1
ATOM 580 N N . GLY A 1 81 ? -1.183 8.241 4.436 1.00 97.25 81 GLY A N 1
ATOM 581 C CA . GLY A 1 81 ? -0.001 7.378 4.454 1.00 97.25 81 GLY A CA 1
ATOM 582 C C . GLY A 1 81 ? 0.083 6.351 3.317 1.00 97.25 81 GLY A C 1
ATOM 583 O O . GLY A 1 81 ? 1.022 5.554 3.302 1.00 97.25 81 GLY A O 1
ATOM 584 N N . TRP A 1 82 ? -0.836 6.371 2.345 1.00 97.69 82 TRP A N 1
ATOM 585 C CA . TRP A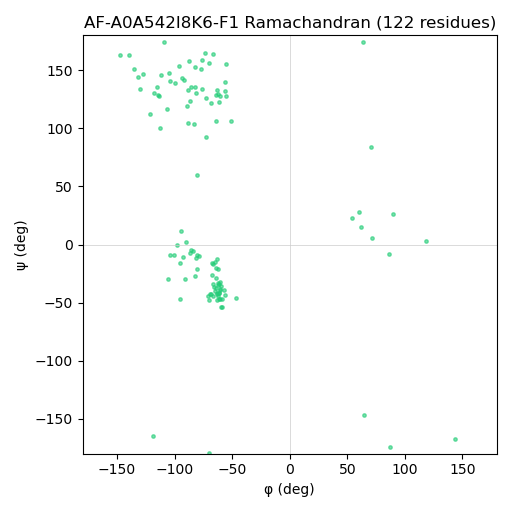 1 82 ? -0.807 5.514 1.148 1.00 97.69 82 TRP A CA 1
ATOM 586 C C . TRP A 1 82 ? 0.347 5.859 0.205 1.00 97.69 82 TRP A C 1
ATOM 588 O O . TRP A 1 82 ? 0.839 4.985 -0.501 1.00 97.69 82 TRP A O 1
ATOM 598 N N . LYS A 1 83 ? 0.812 7.113 0.230 1.00 96.69 83 LYS A N 1
ATOM 599 C CA . LYS A 1 83 ? 1.982 7.594 -0.512 1.00 96.69 83 LYS A CA 1
ATOM 600 C C . LYS A 1 83 ? 2.908 8.361 0.422 1.00 96.69 83 LYS A C 1
ATOM 602 O O . LYS A 1 83 ? 2.466 9.221 1.178 1.00 96.69 83 LYS A O 1
ATOM 607 N N . LEU A 1 84 ? 4.201 8.079 0.350 1.00 95.62 84 LEU A N 1
ATOM 608 C CA . LEU A 1 84 ? 5.230 8.719 1.159 1.00 95.62 84 LEU A CA 1
ATOM 609 C C . LEU A 1 84 ? 6.029 9.715 0.326 1.00 95.62 84 LEU A C 1
ATOM 611 O O . LEU A 1 84 ? 6.249 9.538 -0.875 1.00 95.62 84 LEU A O 1
ATOM 615 N N . ARG A 1 85 ? 6.482 10.773 0.994 1.00 91.44 85 ARG A N 1
ATOM 616 C CA . ARG A 1 85 ? 7.498 11.672 0.454 1.00 91.44 85 ARG A CA 1
ATOM 617 C C . ARG A 1 85 ? 8.873 11.001 0.554 1.00 91.44 85 ARG A C 1
ATOM 619 O O . ARG A 1 85 ? 9.067 10.063 1.325 1.00 91.44 85 ARG A O 1
ATOM 626 N N . THR A 1 86 ? 9.826 11.460 -0.251 1.00 86.94 86 THR A N 1
ATOM 627 C CA . THR A 1 86 ? 11.165 10.851 -0.339 1.00 86.94 86 THR A CA 1
ATOM 628 C C . THR A 1 86 ? 11.965 10.958 0.965 1.00 86.94 86 THR A C 1
ATOM 630 O O . THR A 1 86 ? 12.780 10.080 1.243 1.00 86.94 86 THR A O 1
ATOM 633 N N . ASP A 1 87 ? 11.709 11.998 1.753 1.00 88.50 87 ASP A N 1
ATOM 634 C CA . ASP A 1 87 ? 12.316 12.327 3.049 1.00 88.50 87 ASP A CA 1
ATOM 635 C C . ASP A 1 87 ? 11.719 11.554 4.238 1.00 88.50 87 ASP A C 1
ATOM 637 O O . ASP A 1 87 ? 12.284 11.589 5.325 1.00 88.50 87 ASP A O 1
ATOM 641 N N . HIS A 1 88 ? 10.616 10.824 4.051 1.00 90.62 88 HIS A N 1
ATOM 642 C CA . HIS A 1 88 ? 10.028 9.992 5.103 1.00 90.62 88 HIS A CA 1
ATOM 643 C C .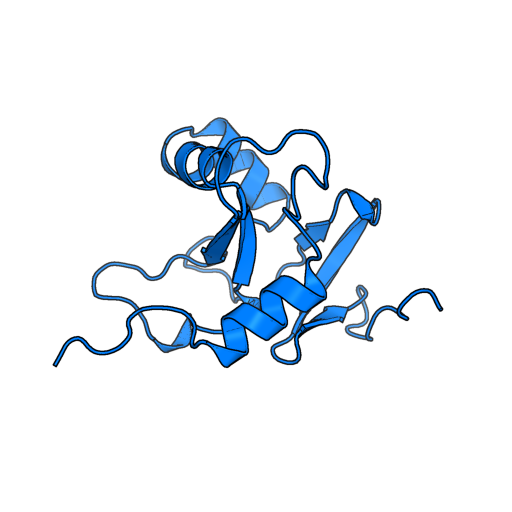 HIS A 1 88 ? 10.525 8.553 5.047 1.00 90.62 88 HIS A C 1
ATOM 645 O O . HIS A 1 88 ? 10.661 7.974 3.967 1.00 90.62 88 HIS A O 1
ATOM 651 N N . GLU A 1 89 ? 10.717 7.944 6.210 1.00 91.44 89 GLU A N 1
ATOM 652 C CA . GLU A 1 89 ? 11.016 6.519 6.322 1.00 91.44 89 GLU A CA 1
ATOM 653 C C . GLU A 1 89 ? 9.750 5.654 6.246 1.00 91.44 89 GLU A C 1
ATOM 655 O O . GLU A 1 89 ? 8.632 6.103 6.495 1.00 91.44 89 GLU A O 1
ATOM 660 N N . ILE A 1 90 ? 9.918 4.414 5.780 1.00 93.44 90 ILE A N 1
ATOM 661 C CA . ILE A 1 90 ? 8.803 3.519 5.412 1.00 93.44 90 ILE A CA 1
ATOM 662 C C . ILE A 1 90 ? 7.957 3.133 6.635 1.00 93.44 90 ILE A C 1
ATOM 664 O O . ILE A 1 90 ? 6.736 2.991 6.534 1.00 93.44 90 ILE A O 1
ATOM 668 N N . ASP A 1 91 ? 8.617 2.959 7.772 1.00 90.00 91 ASP A N 1
ATOM 669 C CA . ASP A 1 91 ? 8.088 2.447 9.034 1.00 90.00 91 ASP A CA 1
ATOM 670 C C . ASP A 1 91 ? 7.723 3.550 10.037 1.00 90.00 91 ASP A C 1
ATOM 672 O O . ASP A 1 91 ? 7.203 3.243 11.103 1.00 90.00 91 ASP A O 1
ATOM 676 N N . THR A 1 92 ? 7.919 4.831 9.706 1.00 90.75 92 THR A N 1
ATOM 677 C CA . THR A 1 92 ? 7.667 5.934 10.651 1.00 90.75 92 THR A CA 1
ATOM 678 C C . THR A 1 92 ? 6.290 6.574 10.520 1.00 90.75 92 THR A C 1
ATOM 680 O O . THR A 1 92 ? 5.856 7.269 11.437 1.00 90.75 92 THR A O 1
ATOM 683 N N . LEU A 1 93 ? 5.576 6.339 9.414 1.00 95.31 93 LEU A N 1
ATOM 684 C CA . LEU A 1 93 ? 4.234 6.881 9.197 1.00 95.31 93 LEU A CA 1
ATOM 685 C C . LEU A 1 93 ? 3.191 5.769 9.068 1.00 95.31 93 LEU A C 1
ATOM 687 O O . LEU A 1 93 ? 3.375 4.858 8.246 1.00 95.31 93 LEU A O 1
ATOM 691 N N . PRO A 1 94 ? 2.071 5.861 9.809 1.00 97.50 94 PRO A N 1
ATOM 692 C CA . PRO A 1 94 ? 1.010 4.882 9.707 1.00 97.50 94 PRO A CA 1
ATOM 693 C C . PRO A 1 94 ? 0.229 5.050 8.399 1.00 97.50 94 PRO A C 1
ATOM 695 O O . PRO A 1 94 ? 0.304 6.068 7.709 1.00 97.50 94 PRO A O 1
ATOM 698 N N . VAL A 1 95 ? -0.544 4.025 8.069 1.00 97.56 95 VAL A N 1
ATOM 699 C CA . VAL A 1 95 ? -1.444 3.962 6.924 1.00 97.56 95 VAL A CA 1
ATOM 700 C C . VAL A 1 95 ? -2.870 3.896 7.434 1.00 97.56 95 VAL A C 1
ATOM 702 O O . VAL A 1 95 ? -3.191 3.037 8.253 1.00 97.56 95 VAL A O 1
ATOM 705 N N . TYR A 1 96 ? -3.738 4.775 6.944 1.00 97.50 96 TYR A N 1
ATOM 706 C CA . TYR A 1 96 ? -5.164 4.646 7.206 1.00 97.50 96 TYR A CA 1
ATOM 707 C C . TYR A 1 96 ? -5.732 3.476 6.405 1.00 97.50 96 TYR A C 1
ATOM 709 O O 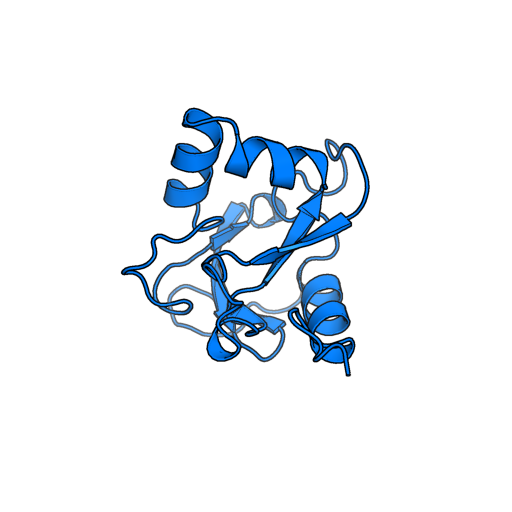. TYR A 1 96 ? -5.573 3.425 5.184 1.00 97.50 96 TYR A O 1
ATOM 717 N N . ILE A 1 97 ? -6.411 2.548 7.073 1.00 96.19 97 ILE A N 1
ATOM 718 C CA . ILE A 1 97 ? -7.072 1.412 6.431 1.00 96.19 97 ILE A CA 1
ATOM 719 C C . ILE A 1 97 ? -8.589 1.583 6.601 1.00 96.19 97 ILE A C 1
ATOM 721 O O . ILE A 1 97 ? -9.112 1.257 7.668 1.00 96.19 97 ILE A O 1
ATOM 725 N N . PRO A 1 98 ? -9.315 2.060 5.568 1.00 94.50 98 PRO A N 1
ATOM 726 C CA . PRO A 1 98 ? -10.761 2.287 5.597 1.00 94.50 98 PRO A CA 1
ATOM 727 C C . PRO A 1 98 ? -11.577 1.134 6.183 1.00 94.50 98 PRO A C 1
ATOM 729 O O . PRO A 1 98 ? -12.399 1.359 7.064 1.00 94.50 98 PRO A O 1
ATOM 732 N N . ARG A 1 99 ? -11.295 -0.118 5.789 1.00 91.69 99 ARG A N 1
ATOM 733 C CA . ARG A 1 99 ? -12.009 -1.298 6.319 1.00 91.69 99 ARG A CA 1
ATOM 734 C C . ARG A 1 99 ? -11.816 -1.535 7.823 1.00 91.69 99 ARG A C 1
ATOM 736 O O . ARG A 1 99 ? -12.602 -2.256 8.420 1.00 91.69 99 ARG A O 1
ATOM 743 N N . LEU A 1 100 ? -10.760 -0.975 8.418 1.00 92.25 100 LEU A N 1
ATOM 744 C CA . LEU A 1 100 ? -10.486 -1.037 9.858 1.00 92.25 100 LEU A CA 1
ATOM 745 C C . LEU A 1 100 ? -10.890 0.248 10.591 1.00 92.25 100 LEU A C 1
ATOM 747 O O . LEU A 1 100 ? -10.795 0.290 11.817 1.00 92.25 100 LEU A O 1
ATOM 751 N N . GLY A 1 101 ? -11.251 1.305 9.857 1.00 94.56 101 GLY A N 1
ATOM 752 C CA . GLY A 1 101 ? -11.572 2.620 10.405 1.00 94.56 101 GLY A CA 1
ATOM 753 C C . GLY A 1 101 ? -10.420 3.309 11.145 1.00 94.56 101 GLY A C 1
ATOM 754 O O . GLY A 1 101 ? -10.674 4.257 11.882 1.00 94.56 101 GLY A O 1
ATOM 755 N N . GLN A 1 102 ? -9.168 2.859 10.988 1.00 95.88 102 GLN A N 1
ATOM 756 C CA . GLN A 1 102 ? -8.045 3.325 11.810 1.00 95.88 102 GLN A CA 1
ATOM 757 C C . GLN A 1 102 ? -6.705 3.360 11.065 1.00 95.88 102 GLN A C 1
ATOM 759 O O . GLN A 1 102 ? -6.527 2.739 10.014 1.00 95.88 102 GLN A O 1
ATOM 764 N N . PHE A 1 103 ? -5.758 4.095 11.647 1.00 97.31 103 PHE A N 1
ATOM 765 C CA . PHE A 1 103 ? -4.358 4.129 11.236 1.00 97.31 103 PHE A CA 1
ATOM 766 C C . PHE A 1 103 ? -3.589 2.941 11.825 1.00 97.31 103 PHE A C 1
ATOM 768 O O . PHE A 1 103 ? -3.737 2.631 13.005 1.00 97.31 103 PHE A O 1
ATOM 775 N N . VAL A 1 104 ? -2.759 2.295 11.004 1.00 97.56 104 VAL A N 1
ATOM 776 C CA . VAL A 1 104 ? -1.927 1.143 11.389 1.00 97.56 104 VAL A CA 1
ATOM 777 C C . VAL A 1 104 ? -0.510 1.290 10.844 1.00 97.56 104 VAL A C 1
ATOM 779 O O . VAL A 1 104 ? -0.310 1.876 9.781 1.00 97.56 104 VAL A O 1
ATOM 782 N N . PHE A 1 105 ? 0.480 0.721 11.521 1.00 97.94 105 PHE A N 1
ATOM 783 C CA . PHE A 1 105 ? 1.815 0.544 10.944 1.00 97.94 105 PHE A CA 1
ATOM 784 C C . PHE A 1 105 ? 1.896 -0.770 10.163 1.00 97.94 105 PHE A C 1
ATOM 786 O O . PHE A 1 105 ? 1.106 -1.691 10.379 1.00 97.94 105 PHE A O 1
ATOM 793 N N . LEU A 1 106 ? 2.846 -0.847 9.232 1.00 97.38 106 LEU A N 1
ATOM 794 C CA . LEU A 1 106 ? 3.107 -2.033 8.420 1.00 97.38 106 LEU A CA 1
ATOM 795 C C . LEU A 1 106 ? 4.497 -2.562 8.756 1.00 97.38 106 LEU A C 1
ATOM 797 O O . LEU A 1 106 ? 5.447 -1.782 8.800 1.00 97.38 106 LEU A O 1
ATOM 801 N N . ASP A 1 107 ? 4.629 -3.873 8.928 1.00 96.44 107 ASP A N 1
ATOM 802 C CA . ASP A 1 107 ? 5.930 -4.527 9.071 1.00 96.44 107 ASP A CA 1
ATOM 803 C C . ASP A 1 107 ? 6.295 -5.362 7.835 1.00 96.44 107 ASP A C 1
ATOM 805 O O . ASP A 1 107 ? 5.509 -5.528 6.894 1.00 96.44 107 ASP A O 1
ATOM 809 N N . ASP A 1 108 ? 7.520 -5.890 7.833 1.00 97.19 108 ASP A N 1
ATOM 810 C CA . ASP A 1 108 ? 7.995 -6.751 6.752 1.00 97.19 108 ASP A CA 1
ATOM 811 C C . ASP A 1 108 ? 7.492 -8.202 6.840 1.00 97.19 108 ASP A C 1
ATOM 813 O O . ASP A 1 108 ? 7.627 -8.957 5.876 1.00 97.19 108 ASP A O 1
ATOM 817 N N . ALA A 1 109 ? 6.868 -8.581 7.959 1.00 96.38 109 ALA A N 1
ATOM 818 C CA . ALA A 1 109 ? 6.228 -9.882 8.137 1.00 96.38 109 ALA A CA 1
ATOM 819 C C . ALA A 1 109 ? 4.815 -9.932 7.524 1.00 96.38 109 ALA A C 1
ATOM 821 O O . ALA A 1 109 ? 4.256 -11.015 7.352 1.00 96.38 109 ALA A O 1
ATOM 822 N N . GLY A 1 110 ? 4.251 -8.782 7.143 1.00 95.81 110 GLY A N 1
ATOM 823 C CA . GLY A 1 110 ? 2.918 -8.693 6.554 1.00 95.81 110 GLY A CA 1
ATOM 824 C C . GLY A 1 110 ? 1.809 -8.509 7.582 1.00 95.81 110 GLY A C 1
ATOM 825 O O . GLY A 1 110 ? 0.671 -8.881 7.309 1.00 95.81 110 GLY A O 1
ATOM 826 N N . ASN A 1 111 ? 2.108 -7.934 8.743 1.00 96.38 111 ASN A N 1
ATOM 827 C CA . ASN A 1 111 ? 1.109 -7.590 9.744 1.00 96.38 111 ASN A CA 1
ATOM 828 C C . ASN A 1 111 ? 0.682 -6.125 9.620 1.00 96.38 111 ASN A C 1
ATOM 830 O O . ASN A 1 111 ? 1.440 -5.257 9.179 1.00 96.38 111 ASN A O 1
ATOM 834 N N . TYR A 1 112 ? -0.542 -5.856 10.065 1.00 96.75 112 TYR A N 1
ATOM 835 C CA . TYR A 1 112 ? -0.923 -4.528 10.526 1.00 96.75 112 TYR A CA 1
ATOM 836 C C . TYR A 1 112 ? -0.606 -4.422 12.008 1.00 96.75 112 TYR A C 1
ATOM 838 O O . TYR A 1 112 ? -0.954 -5.324 12.772 1.00 96.75 112 TYR A O 1
ATOM 846 N N . LEU A 1 113 ? 0.032 -3.330 12.409 1.00 96.81 113 LEU A N 1
ATOM 847 C CA . LEU A 1 113 ? 0.368 -3.049 13.796 1.00 96.81 113 LEU A CA 1
ATOM 848 C C . LEU A 1 113 ? -0.447 -1.858 14.307 1.00 96.81 113 LEU A C 1
ATOM 850 O O . LEU A 1 113 ? -0.706 -0.911 13.564 1.00 96.81 113 LEU A O 1
ATOM 854 N N . ASN A 1 114 ? -0.822 -1.881 15.583 1.00 95.88 114 ASN A N 1
ATOM 855 C CA . ASN A 1 114 ? -1.410 -0.722 16.253 1.00 95.88 114 ASN A CA 1
ATOM 856 C C . ASN A 1 114 ? -0.371 0.399 16.470 1.00 95.88 114 ASN A C 1
ATOM 858 O O . ASN A 1 114 ? 0.805 0.269 16.125 1.00 95.88 114 ASN A O 1
ATOM 862 N N . MET A 1 115 ? -0.793 1.504 17.090 1.00 94.44 115 MET A N 1
ATOM 863 C CA . MET A 1 115 ? 0.079 2.653 17.381 1.00 94.44 115 MET A CA 1
ATOM 864 C C . MET A 1 115 ? 1.213 2.338 18.373 1.00 94.44 115 MET A C 1
ATOM 866 O O . MET A 1 115 ? 2.178 3.091 18.466 1.00 94.44 115 MET A O 1
ATOM 870 N N . GLN A 1 116 ? 1.122 1.218 19.093 1.00 94.12 116 GLN A N 1
ATOM 871 C CA . GLN A 1 116 ? 2.157 0.682 19.979 1.00 94.12 116 GLN A CA 1
ATOM 872 C C . GLN A 1 116 ? 3.049 -0.357 19.274 1.00 94.12 116 GLN A C 1
ATOM 874 O O . GLN A 1 116 ? 3.815 -1.048 19.939 1.00 94.12 116 GLN A O 1
ATOM 879 N N . HIS A 1 117 ? 2.964 -0.472 17.943 1.00 93.19 117 HIS A N 1
ATOM 880 C CA . HIS A 1 117 ? 3.718 -1.423 17.120 1.00 93.19 117 HIS A CA 1
ATOM 881 C C . HIS A 1 117 ? 3.469 -2.901 17.471 1.00 93.19 117 HIS A C 1
ATOM 883 O O . HIS A 1 117 ? 4.313 -3.763 17.234 1.00 93.19 117 HIS A O 1
ATOM 889 N N . GLN A 1 118 ? 2.289 -3.218 18.005 1.00 94.31 118 GLN A N 1
ATOM 890 C CA . GLN A 1 118 ? 1.868 -4.590 18.279 1.00 94.31 118 GLN A CA 1
ATOM 891 C C . GLN A 1 118 ? 0.936 -5.090 17.170 1.00 94.31 118 GLN A C 1
ATOM 893 O O . GLN A 1 118 ? 0.057 -4.333 16.746 1.00 94.31 118 GLN A O 1
ATOM 898 N N . PRO A 1 119 ? 1.066 -6.350 16.713 1.00 94.94 119 PRO A N 1
ATOM 899 C CA . PRO A 1 119 ? 0.188 -6.900 15.688 1.00 94.94 119 PRO A CA 1
ATOM 900 C C . PRO A 1 119 ? -1.287 -6.809 16.073 1.00 94.94 119 PRO A C 1
ATOM 902 O O . PRO A 1 119 ? -1.689 -7.207 17.170 1.00 94.94 119 PRO A O 1
ATOM 905 N N . LEU A 1 120 ? -2.109 -6.324 15.144 1.00 91.75 120 LEU A N 1
ATOM 906 C CA . LEU A 1 120 ? -3.554 -6.417 15.267 1.00 91.75 120 LEU A CA 1
ATOM 907 C C . LEU A 1 120 ? -3.951 -7.891 15.238 1.00 91.75 120 LEU A C 1
ATOM 909 O O . LEU A 1 120 ? -3.551 -8.646 14.348 1.00 91.75 120 LEU A O 1
ATOM 913 N N . ARG A 1 121 ? -4.744 -8.309 16.228 1.00 80.12 121 ARG A N 1
ATOM 914 C CA . ARG A 1 121 ? -5.279 -9.669 16.269 1.00 80.12 121 ARG A CA 1
ATOM 915 C C . ARG A 1 121 ? -6.125 -9.887 15.019 1.00 80.12 121 ARG A C 1
ATOM 917 O O . ARG A 1 121 ? -7.017 -9.091 14.728 1.00 80.12 121 ARG A O 1
ATOM 924 N N . LYS A 1 122 ? -5.844 -10.961 14.281 1.00 63.75 122 LYS A N 1
ATOM 925 C CA . LYS A 1 122 ? -6.734 -11.404 13.206 1.00 63.75 122 LYS A CA 1
ATOM 926 C C . LYS A 1 122 ? -8.066 -11.775 13.861 1.00 63.75 122 LYS A C 1
ATOM 928 O O . LYS A 1 122 ? -8.056 -12.475 14.873 1.00 63.75 122 LYS A O 1
ATOM 933 N N . ALA A 1 123 ? -9.177 -11.255 13.340 1.00 54.97 123 ALA A N 1
ATOM 934 C CA . ALA A 1 123 ? -10.489 -11.750 13.737 1.00 54.97 123 ALA A CA 1
ATOM 935 C C . ALA A 1 123 ? -10.505 -13.265 13.478 1.00 54.97 123 ALA A C 1
ATOM 937 O O . ALA A 1 123 ? -10.052 -13.693 12.412 1.00 54.97 123 ALA A O 1
ATOM 938 N N . ALA A 1 124 ? -10.884 -14.032 14.501 1.00 39.81 124 ALA A N 1
ATOM 939 C CA . ALA A 1 124 ? -10.991 -15.486 14.435 1.00 39.81 124 ALA A CA 1
ATOM 940 C C . ALA A 1 124 ? -12.093 -15.912 13.459 1.00 39.81 124 ALA A C 1
ATOM 942 O O . ALA A 1 124 ? -13.087 -15.157 13.346 1.00 39.81 124 ALA A O 1
#

Mean predicted aligned error: 4.44 Å